Protein AF-A0A553ZUQ4-F1 (afdb_monomer_lite)

InterPro domains:
  IPR021477 Type VII secretion effector, SACOL2603 family [TIGR04197] (15-95)
  IPR046318 Protein of unknown function DUF5344 [PF17279] (12-97)

Structure (mmCIF, N/CA/C/O backbone):
data_AF-A0A553ZUQ4-F1
#
_entry.id   AF-A0A553ZUQ4-F1
#
loop_
_atom_site.group_PDB
_atom_site.id
_atom_site.type_symbol
_atom_site.label_atom_id
_atom_site.label_alt_id
_atom_site.label_comp_id
_atom_site.label_asym_id
_atom_site.label_entity_id
_atom_site.label_seq_id
_atom_site.pdbx_PDB_ins_code
_atom_site.Cartn_x
_atom_site.Cartn_y
_atom_site.Cartn_z
_atom_site.occupancy
_atom_site.B_iso_or_equiv
_atom_site.auth_seq_id
_atom_site.auth_comp_id
_atom_site.auth_asym_id
_atom_site.auth_atom_id
_atom_site.pdbx_PDB_model_num
ATOM 1 N N . MET A 1 1 ? -48.741 4.040 37.722 1.00 36.84 1 MET A N 1
ATOM 2 C CA . MET A 1 1 ? -48.613 2.807 36.915 1.00 36.84 1 MET A CA 1
ATOM 3 C C . MET A 1 1 ? -47.855 3.159 35.639 1.00 36.84 1 MET A C 1
ATOM 5 O O . MET A 1 1 ? -48.244 4.135 35.020 1.00 36.84 1 MET A O 1
ATOM 9 N N . TYR A 1 2 ? -46.748 2.439 35.386 1.00 33.34 2 TYR A N 1
ATOM 10 C CA . TYR A 1 2 ? -45.903 2.262 34.178 1.00 33.34 2 TYR A CA 1
ATOM 11 C C . TYR A 1 2 ? -46.176 3.132 32.923 1.00 33.34 2 TYR A C 1
ATOM 13 O O . TYR A 1 2 ? -47.316 3.332 32.546 1.00 33.34 2 TYR A O 1
ATOM 21 N N . ASN A 1 3 ? -45.207 3.587 32.125 1.00 35.66 3 ASN A N 1
ATOM 22 C CA . ASN A 1 3 ? -43.804 3.208 31.980 1.00 35.66 3 ASN A CA 1
ATOM 23 C C . ASN A 1 3 ? -43.079 4.344 31.236 1.00 35.66 3 ASN A C 1
ATOM 25 O O . ASN A 1 3 ? -43.564 4.831 30.214 1.00 35.66 3 ASN A O 1
ATOM 29 N N . SER A 1 4 ? -41.912 4.744 31.727 1.00 40.97 4 SER A N 1
ATOM 30 C CA . SER A 1 4 ? -40.982 5.646 31.052 1.00 40.97 4 SER A CA 1
ATOM 31 C C . SER A 1 4 ? -40.406 4.946 29.821 1.00 40.97 4 SER A C 1
ATOM 33 O O . SER A 1 4 ? -39.455 4.171 29.903 1.00 40.97 4 SER A O 1
ATOM 35 N N . GLY A 1 5 ? -41.006 5.217 28.660 1.00 38.97 5 GLY A N 1
ATOM 36 C CA . GLY A 1 5 ? -40.484 4.806 27.363 1.00 38.97 5 GLY A CA 1
ATOM 37 C C . GLY A 1 5 ? -39.135 5.467 27.101 1.00 38.97 5 GLY A C 1
ATOM 38 O O . GLY A 1 5 ? -39.068 6.536 26.498 1.00 38.97 5 GLY A O 1
ATOM 39 N N . ARG A 1 6 ? -38.056 4.826 27.562 1.00 41.56 6 ARG A N 1
ATOM 40 C CA . ARG A 1 6 ? -36.694 5.090 27.104 1.00 41.56 6 ARG A CA 1
ATOM 41 C C . ARG A 1 6 ? -36.677 4.814 25.604 1.00 41.56 6 ARG A C 1
ATOM 43 O O . ARG A 1 6 ? -36.597 3.667 25.175 1.00 41.56 6 ARG A O 1
ATOM 50 N N . ARG A 1 7 ? -36.793 5.871 24.799 1.00 43.34 7 ARG A N 1
ATOM 51 C CA . ARG A 1 7 ? -36.380 5.818 23.400 1.00 43.34 7 ARG A CA 1
ATOM 52 C C . ARG A 1 7 ? -34.868 5.635 23.424 1.00 43.34 7 ARG A C 1
ATOM 54 O O . ARG A 1 7 ? -34.141 6.598 23.644 1.00 43.34 7 ARG A O 1
ATOM 61 N N . CYS A 1 8 ? -34.405 4.399 23.264 1.00 48.41 8 CYS A N 1
ATOM 62 C CA . CYS A 1 8 ? -33.032 4.159 22.840 1.00 48.41 8 CYS A CA 1
ATOM 63 C C . CYS A 1 8 ? -32.817 4.988 21.561 1.00 48.41 8 CYS A C 1
ATOM 65 O O . CYS A 1 8 ? -33.665 4.899 20.663 1.00 48.41 8 CYS A O 1
ATOM 67 N N . PRO A 1 9 ? -31.770 5.825 21.467 1.00 47.25 9 PRO A N 1
ATOM 68 C CA . PRO A 1 9 ? -31.462 6.496 20.217 1.00 47.25 9 PRO A CA 1
ATOM 69 C C . PRO A 1 9 ? -31.294 5.428 19.142 1.00 47.25 9 PRO A C 1
ATOM 71 O O . PRO A 1 9 ? -30.714 4.370 19.397 1.00 47.25 9 PRO A O 1
ATOM 74 N N . GLN A 1 10 ? -31.870 5.686 17.970 1.00 43.12 10 GLN A N 1
ATOM 75 C CA . GLN A 1 10 ? -31.702 4.829 16.809 1.00 43.12 10 GLN A CA 1
ATOM 76 C C . GLN A 1 10 ? -30.209 4.583 16.607 1.00 43.12 10 GLN A C 1
ATOM 78 O O . GLN A 1 10 ? -29.436 5.536 16.533 1.00 43.12 10 GLN A O 1
ATOM 83 N N . VAL A 1 11 ? -29.823 3.307 16.566 1.00 45.62 11 VAL A N 1
ATOM 84 C CA . VAL A 1 11 ? -28.503 2.880 16.106 1.00 45.62 11 VAL A CA 1
ATOM 85 C C . VAL A 1 11 ? -28.298 3.564 14.762 1.00 45.62 11 VAL A C 1
ATOM 87 O O . VAL A 1 11 ? -29.045 3.308 13.818 1.00 45.62 11 VAL A O 1
ATOM 90 N N . SER A 1 12 ? -27.372 4.519 14.743 1.00 46.06 12 SER A N 1
ATOM 91 C CA . SER A 1 12 ? -26.903 5.210 13.552 1.00 46.06 12 SER A CA 1
ATOM 92 C C . SER A 1 12 ? -26.745 4.179 12.434 1.00 46.06 12 SER A C 1
ATOM 94 O O . SER A 1 12 ? -26.228 3.087 12.678 1.00 46.06 12 SER A O 1
ATOM 96 N N . ASN A 1 13 ? -27.158 4.502 11.205 1.00 43.69 13 ASN A N 1
ATOM 97 C CA . ASN A 1 13 ? -26.772 3.741 10.007 1.00 43.69 13 ASN A CA 1
ATOM 98 C C . ASN A 1 13 ? -25.259 3.906 9.729 1.00 43.69 13 ASN A C 1
ATOM 100 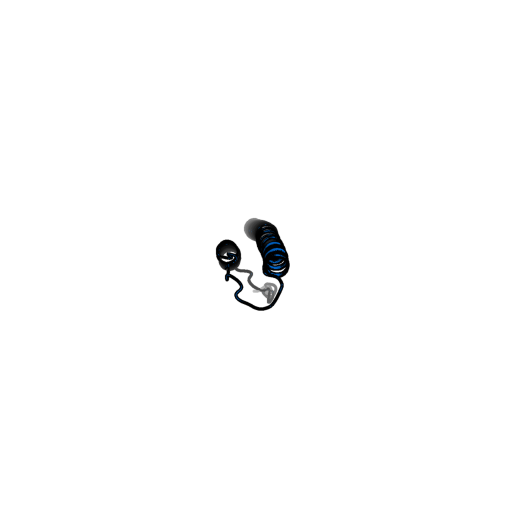O O . ASN A 1 13 ? -24.834 4.061 8.585 1.00 43.69 13 ASN A O 1
ATOM 104 N N . GLU A 1 14 ? -24.452 3.945 10.787 1.00 51.50 14 GLU A N 1
ATOM 105 C CA . GLU A 1 14 ? -23.010 3.933 10.772 1.00 51.50 14 GLU A CA 1
ATOM 106 C C . GLU A 1 14 ? -22.585 2.707 9.987 1.00 51.50 14 GLU A C 1
ATOM 108 O O . GLU A 1 14 ? -22.992 1.574 10.263 1.00 51.50 14 GLU A O 1
ATOM 113 N N . ILE A 1 15 ? -21.775 2.965 8.967 1.00 52.56 15 ILE A N 1
ATOM 114 C CA . ILE A 1 15 ? -20.970 1.951 8.312 1.00 52.56 15 ILE A CA 1
ATOM 115 C C . ILE A 1 15 ? -20.297 1.174 9.443 1.00 52.56 15 ILE A C 1
ATOM 117 O O . ILE A 1 15 ? -19.405 1.705 10.102 1.00 52.56 15 ILE A O 1
ATOM 121 N N . LYS A 1 16 ? -20.758 -0.056 9.705 1.00 61.16 16 LYS A N 1
ATOM 122 C CA . LYS A 1 16 ? -20.082 -0.967 10.626 1.00 61.16 16 LYS A CA 1
ATOM 123 C C . LYS A 1 16 ? -18.749 -1.306 9.987 1.00 61.16 16 LYS A C 1
ATOM 125 O O . LYS A 1 16 ? -18.650 -2.192 9.140 1.00 61.16 16 LYS A O 1
ATOM 130 N N . LEU A 1 17 ? -17.752 -0.509 10.332 1.00 68.62 17 LEU A N 1
ATOM 131 C CA . LEU A 1 17 ? -16.378 -0.713 9.943 1.00 68.62 17 LEU A CA 1
ATOM 132 C C . LEU A 1 17 ? -15.934 -1.980 10.665 1.00 68.62 17 LEU A C 1
ATOM 134 O O . LEU A 1 17 ? -15.775 -1.959 11.875 1.00 68.62 17 LEU A O 1
ATOM 138 N N . ASP A 1 18 ? -15.817 -3.092 9.939 1.00 85.12 18 ASP A N 1
ATOM 139 C CA . ASP A 1 18 ? -15.239 -4.327 10.470 1.00 85.12 18 ASP A CA 1
ATOM 140 C C . ASP A 1 18 ? -13.707 -4.177 10.462 1.00 85.12 18 ASP A C 1
ATOM 142 O O . ASP A 1 18 ? -13.092 -4.247 9.386 1.00 85.12 18 ASP A O 1
ATOM 146 N N . PRO A 1 19 ? -13.061 -3.962 11.626 1.00 84.38 19 PRO A N 1
ATOM 147 C CA . PRO A 1 19 ? -11.624 -3.713 11.695 1.00 84.38 19 PRO A CA 1
ATOM 148 C C . PRO A 1 19 ? -10.807 -4.897 11.168 1.00 84.38 19 PRO A C 1
ATOM 150 O O . PRO A 1 19 ? -9.735 -4.710 10.591 1.00 84.38 19 PRO A O 1
ATOM 153 N N . GLN A 1 20 ? -11.315 -6.120 11.334 1.00 85.81 20 GLN A N 1
ATOM 154 C CA . GLN A 1 20 ? -10.623 -7.342 10.944 1.00 85.81 20 GLN A CA 1
ATOM 155 C C . GLN A 1 20 ? -10.677 -7.555 9.430 1.00 85.81 20 GLN A C 1
ATOM 157 O O . GLN A 1 20 ? -9.668 -7.921 8.813 1.00 85.81 20 GLN A O 1
ATOM 162 N N . LEU A 1 21 ? -11.829 -7.271 8.817 1.00 88.31 21 LEU A N 1
ATOM 163 C CA . LEU A 1 21 ? -11.967 -7.268 7.364 1.00 88.31 21 LEU A CA 1
ATOM 164 C C . LEU A 1 21 ? -11.045 -6.218 6.730 1.00 88.31 21 LEU A C 1
ATOM 166 O O . LEU A 1 21 ? -10.353 -6.514 5.756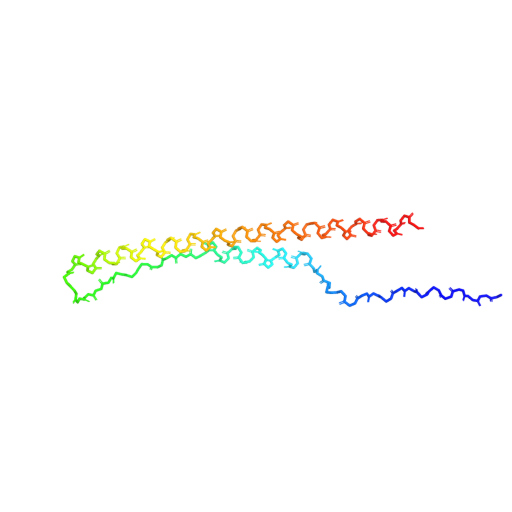 1.00 88.31 21 LEU A O 1
ATOM 170 N N . GLN A 1 22 ? -10.973 -5.014 7.305 1.00 88.44 22 GLN A N 1
ATOM 171 C CA . GLN A 1 22 ? -10.093 -3.964 6.785 1.00 88.44 22 GLN A CA 1
ATOM 172 C C . GLN A 1 22 ? -8.606 -4.311 6.940 1.00 88.44 22 GLN A C 1
ATOM 174 O O . GLN A 1 22 ? -7.854 -4.167 5.976 1.00 88.44 22 GLN A O 1
ATOM 179 N N . LYS A 1 23 ? -8.180 -4.855 8.091 1.00 88.75 23 LYS A N 1
ATOM 180 C CA . LYS A 1 23 ? -6.805 -5.364 8.284 1.00 88.75 23 LYS A CA 1
ATOM 181 C C . LYS A 1 23 ? -6.447 -6.429 7.236 1.00 88.75 23 LYS A C 1
ATOM 183 O O . LYS A 1 23 ? -5.354 -6.404 6.672 1.00 88.75 23 LYS A O 1
ATOM 188 N N . THR A 1 24 ? -7.389 -7.317 6.915 1.00 90.94 24 THR A N 1
ATOM 189 C CA . THR A 1 24 ? -7.214 -8.349 5.880 1.00 90.94 24 THR A CA 1
ATOM 190 C C . THR A 1 24 ? -7.050 -7.738 4.486 1.00 90.94 24 THR A C 1
ATOM 192 O O . THR A 1 24 ? -6.116 -8.085 3.764 1.00 90.94 24 THR A O 1
ATOM 195 N N . ASN A 1 25 ? -7.908 -6.785 4.112 1.00 89.19 25 ASN A N 1
ATOM 196 C CA . ASN A 1 25 ? -7.831 -6.105 2.816 1.00 89.19 25 ASN A CA 1
ATOM 197 C C . ASN A 1 25 ? -6.507 -5.349 2.640 1.00 89.19 25 ASN A C 1
ATOM 199 O O . ASN A 1 25 ? -5.886 -5.433 1.581 1.00 89.19 25 ASN A O 1
ATOM 203 N N . ILE A 1 26 ? -6.040 -4.664 3.686 1.00 91.00 26 ILE A N 1
ATOM 204 C CA . ILE A 1 26 ? -4.752 -3.960 3.680 1.00 91.00 26 ILE A CA 1
ATOM 205 C C . ILE A 1 26 ? -3.593 -4.945 3.519 1.00 91.00 26 ILE A C 1
ATOM 207 O O . ILE A 1 26 ? -2.707 -4.723 2.692 1.00 91.00 26 ILE A O 1
ATOM 211 N N . SER A 1 27 ? -3.620 -6.064 4.250 1.00 90.06 27 SER A N 1
ATOM 212 C CA . SER A 1 27 ? -2.615 -7.121 4.113 1.00 90.06 27 SER A CA 1
ATOM 213 C C . SER A 1 27 ? -2.568 -7.674 2.686 1.00 90.06 27 SER A C 1
ATOM 215 O O . SER A 1 27 ? -1.485 -7.804 2.116 1.00 90.06 27 SER A O 1
ATOM 217 N N . ASN A 1 28 ? -3.727 -7.909 2.064 1.00 91.50 28 ASN A N 1
ATOM 218 C CA . ASN A 1 28 ? -3.809 -8.368 0.678 1.00 91.50 28 ASN A CA 1
ATOM 219 C C . ASN A 1 28 ? -3.177 -7.366 -0.296 1.00 91.50 28 ASN A C 1
ATOM 221 O O . ASN A 1 28 ? -2.360 -7.763 -1.124 1.00 91.50 28 ASN A O 1
ATOM 225 N N . ILE A 1 29 ? -3.487 -6.071 -0.166 1.00 90.25 29 ILE A N 1
ATOM 226 C CA . ILE A 1 29 ? -2.903 -5.012 -1.008 1.00 90.25 29 ILE A CA 1
ATOM 227 C C . ILE A 1 29 ? -1.379 -4.962 -0.840 1.00 90.25 29 IL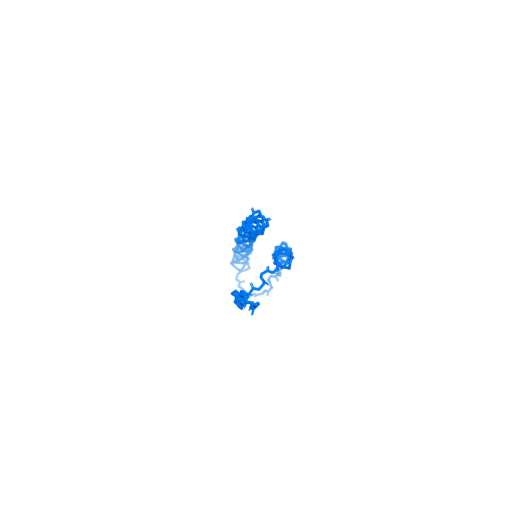E A C 1
ATOM 229 O O . ILE A 1 29 ? -0.646 -4.928 -1.833 1.00 90.25 29 ILE A O 1
ATOM 233 N N . ARG A 1 30 ? -0.893 -5.002 0.407 1.00 89.69 30 ARG A N 1
ATOM 234 C CA . ARG A 1 30 ? 0.542 -5.021 0.714 1.00 89.69 30 ARG A CA 1
ATOM 235 C C . ARG A 1 30 ? 1.220 -6.231 0.067 1.00 89.69 30 ARG A C 1
ATOM 237 O O . ARG A 1 30 ? 2.206 -6.066 -0.647 1.00 89.69 30 ARG A O 1
ATOM 244 N N . ASN A 1 31 ? 0.657 -7.426 0.231 1.00 89.75 31 ASN A N 1
ATOM 245 C CA . ASN A 1 31 ? 1.198 -8.661 -0.341 1.00 89.75 31 ASN A CA 1
ATOM 246 C C . ASN A 1 31 ? 1.211 -8.630 -1.878 1.00 89.75 31 ASN A C 1
ATOM 248 O O . ASN A 1 31 ? 2.219 -8.975 -2.495 1.00 89.75 31 ASN A O 1
ATOM 252 N N . SER A 1 32 ? 0.130 -8.163 -2.512 1.00 89.69 32 SER A N 1
ATOM 253 C CA . SER A 1 32 ? 0.070 -7.986 -3.968 1.00 89.69 32 SER A CA 1
ATOM 254 C C . SER A 1 32 ? 1.141 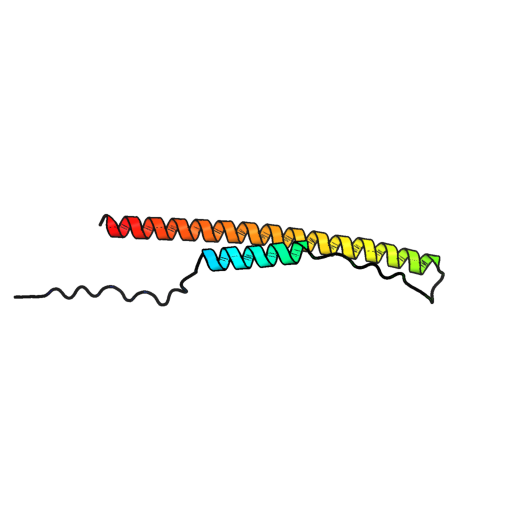-7.019 -4.475 1.00 89.69 32 SER A C 1
ATOM 256 O O . SER A 1 32 ? 1.772 -7.292 -5.494 1.00 89.69 32 SER A O 1
ATOM 258 N N . SER A 1 33 ? 1.397 -5.929 -3.748 1.00 88.94 33 SER A N 1
ATOM 259 C CA . SER A 1 33 ? 2.456 -4.974 -4.084 1.00 88.94 33 SER A CA 1
ATOM 260 C C . SER A 1 33 ? 3.850 -5.597 -3.990 1.00 88.94 33 SER A C 1
ATOM 262 O O . SER A 1 33 ? 4.673 -5.402 -4.885 1.00 88.94 33 SER A O 1
ATOM 264 N N . GLN A 1 34 ? 4.118 -6.418 -2.969 1.00 86.12 34 GLN A N 1
ATOM 265 C CA . GLN A 1 34 ? 5.416 -7.089 -2.824 1.00 86.12 34 GLN A CA 1
ATOM 266 C C . GLN A 1 34 ? 5.729 -8.031 -3.997 1.00 86.12 34 GLN A C 1
ATOM 268 O O . GLN A 1 34 ? 6.885 -8.101 -4.422 1.00 86.12 34 GLN A O 1
ATOM 273 N N . ASN A 1 35 ? 4.701 -8.645 -4.590 1.00 87.06 35 ASN A N 1
ATOM 274 C CA . ASN A 1 35 ? 4.825 -9.530 -5.752 1.00 87.06 35 ASN A CA 1
ATOM 275 C C . ASN A 1 35 ? 5.100 -8.802 -7.081 1.00 87.06 35 ASN A C 1
ATOM 277 O O . ASN A 1 35 ? 5.416 -9.453 -8.081 1.00 87.06 35 ASN A O 1
ATOM 281 N N . LEU A 1 36 ? 5.021 -7.466 -7.119 1.00 84.62 36 LEU A N 1
ATOM 282 C CA . LEU A 1 36 ? 5.370 -6.698 -8.313 1.00 84.62 36 LEU A CA 1
ATOM 283 C C . LEU A 1 36 ? 6.867 -6.809 -8.605 1.00 84.62 36 LEU A C 1
ATOM 285 O O . LEU A 1 36 ? 7.718 -6.466 -7.777 1.00 84.62 36 LEU A O 1
ATOM 289 N N . HIS A 1 37 ? 7.180 -7.250 -9.816 1.00 77.38 37 HIS A N 1
ATOM 290 C CA . HIS A 1 37 ? 8.532 -7.366 -10.338 1.00 77.38 37 HIS A CA 1
ATOM 291 C C . HIS A 1 37 ? 8.574 -6.815 -11.762 1.00 77.38 37 HIS A C 1
ATOM 293 O O . HIS A 1 37 ? 7.606 -6.904 -12.515 1.00 77.38 37 HIS A O 1
ATOM 299 N N . THR A 1 38 ? 9.701 -6.214 -12.133 1.00 75.06 38 THR A N 1
ATOM 300 C CA . THR A 1 38 ? 9.937 -5.780 -13.510 1.00 75.06 38 THR A CA 1
ATOM 301 C C . THR A 1 38 ? 10.302 -6.994 -14.355 1.00 75.06 38 THR A C 1
ATOM 303 O O . THR A 1 38 ? 11.274 -7.679 -14.038 1.00 75.06 38 THR A O 1
ATOM 306 N N . ILE A 1 39 ? 9.557 -7.245 -15.429 1.00 69.56 39 ILE A N 1
ATOM 307 C CA . ILE A 1 39 ? 9.907 -8.262 -16.424 1.00 69.56 39 ILE A CA 1
ATOM 308 C C . ILE A 1 39 ? 10.828 -7.608 -17.454 1.00 69.56 39 ILE A C 1
ATOM 310 O O . ILE A 1 39 ? 10.500 -6.563 -18.015 1.00 69.56 39 ILE A O 1
ATOM 314 N N . THR A 1 40 ? 11.992 -8.207 -17.687 1.00 61.16 40 THR A N 1
ATOM 315 C CA . THR A 1 40 ? 12.932 -7.780 -18.728 1.00 61.16 40 THR A CA 1
ATOM 316 C C . THR A 1 40 ? 12.674 -8.540 -20.018 1.00 61.16 40 THR A C 1
ATOM 318 O O . THR A 1 40 ? 12.886 -9.750 -20.074 1.00 61.16 40 THR A O 1
ATOM 321 N N . THR A 1 41 ? 12.284 -7.820 -21.067 1.00 59.91 41 THR A N 1
ATOM 322 C CA . THR A 1 41 ? 12.273 -8.331 -22.441 1.00 59.91 41 THR A CA 1
ATOM 323 C C . THR A 1 41 ? 13.490 -7.765 -23.165 1.00 59.91 41 THR A C 1
ATOM 325 O O . THR A 1 41 ? 13.718 -6.556 -23.139 1.00 59.91 41 THR A O 1
ATOM 328 N N . VAL A 1 42 ? 14.300 -8.629 -23.777 1.00 59.47 42 VAL A N 1
ATOM 329 C CA . VAL A 1 42 ? 15.456 -8.200 -24.575 1.00 59.47 42 VAL A CA 1
ATOM 330 C C . VAL A 1 42 ? 14.929 -7.625 -25.890 1.00 59.47 42 VAL A C 1
ATOM 332 O O . VAL A 1 42 ? 14.154 -8.282 -26.583 1.00 59.47 42 VAL A O 1
ATOM 335 N N . TYR A 1 43 ? 15.290 -6.381 -26.199 1.00 53.84 43 TYR A N 1
ATOM 336 C CA . TYR A 1 43 ? 14.858 -5.701 -27.417 1.00 53.84 43 TYR A CA 1
ATOM 337 C C . TYR A 1 43 ? 15.644 -6.248 -28.614 1.00 53.84 43 TYR A C 1
ATOM 339 O O . TYR A 1 43 ? 16.873 -6.220 -28.585 1.00 53.84 43 TYR A O 1
ATOM 347 N N . ASN A 1 44 ? 14.946 -6.718 -29.651 1.00 58.09 44 ASN A N 1
ATOM 348 C CA . ASN A 1 44 ? 15.541 -7.075 -30.937 1.00 58.09 44 ASN A CA 1
ATOM 349 C C . ASN A 1 44 ? 15.017 -6.126 -32.030 1.00 58.09 44 ASN A C 1
ATOM 351 O O . ASN A 1 44 ? 13.812 -6.026 -32.239 1.00 58.09 44 ASN A O 1
ATOM 355 N N . GLU A 1 45 ? 15.984 -5.502 -32.713 1.00 50.94 45 GLU A N 1
ATOM 356 C CA . GLU A 1 45 ? 15.949 -4.821 -34.022 1.00 50.94 45 GLU A CA 1
ATOM 357 C C . GLU A 1 45 ? 15.578 -3.321 -34.128 1.00 50.94 45 GLU A C 1
ATOM 359 O O . GLU A 1 45 ? 14.530 -2.855 -33.685 1.00 50.94 45 GLU A O 1
ATOM 364 N N . GLY A 1 46 ? 16.453 -2.574 -34.833 1.00 54.94 46 GLY A N 1
ATOM 365 C CA . GLY A 1 46 ? 16.069 -1.439 -35.690 1.00 54.94 46 GLY A CA 1
ATOM 366 C C . GLY A 1 46 ? 16.818 -0.103 -35.550 1.00 54.94 46 GLY A C 1
ATOM 367 O O . GLY A 1 46 ? 16.596 0.780 -36.373 1.00 54.94 46 GLY A O 1
ATOM 368 N N . TRP A 1 47 ? 17.660 0.099 -34.534 1.00 52.75 47 TRP A N 1
ATOM 369 C CA . TRP A 1 47 ? 18.462 1.327 -34.341 1.00 52.75 47 TRP A CA 1
ATOM 370 C C . TRP A 1 47 ? 19.951 0.944 -34.366 1.00 52.75 47 TRP A C 1
ATOM 372 O O . TRP A 1 47 ? 20.263 -0.248 -34.338 1.00 52.75 47 TRP A O 1
ATOM 382 N N . THR A 1 48 ? 20.887 1.900 -34.400 1.00 60.22 48 THR A N 1
ATOM 383 C CA . THR A 1 48 ? 22.279 1.611 -34.003 1.00 60.22 48 THR A CA 1
ATOM 384 C C . THR A 1 48 ? 22.223 0.834 -32.689 1.00 60.22 48 THR A C 1
ATOM 386 O O . THR A 1 48 ? 21.643 1.307 -31.711 1.00 60.22 48 THR A O 1
ATOM 389 N N . GLU A 1 49 ? 22.746 -0.394 -32.687 1.00 62.53 49 GLU A N 1
ATOM 390 C CA . GLU A 1 49 ? 22.575 -1.373 -31.602 1.00 62.53 49 GLU A CA 1
ATOM 391 C C . GLU A 1 49 ? 22.868 -0.747 -30.224 1.00 62.53 49 GLU A C 1
ATOM 393 O O . GLU A 1 49 ? 22.167 -0.986 -29.243 1.00 62.53 49 GLU A O 1
ATOM 398 N N . LEU A 1 50 ? 23.829 0.179 -30.183 1.00 66.62 50 LEU A N 1
ATOM 399 C CA . LEU A 1 50 ? 24.248 0.912 -28.994 1.00 66.62 50 LEU A CA 1
ATOM 400 C C . LEU A 1 50 ? 23.212 1.916 -28.447 1.00 66.62 50 LEU A C 1
ATOM 402 O O . LEU A 1 50 ? 23.033 1.989 -27.228 1.00 66.62 50 LEU A O 1
ATOM 406 N N . ASP A 1 51 ? 22.521 2.674 -29.303 1.00 70.31 51 ASP A N 1
ATOM 407 C CA . ASP A 1 51 ? 21.560 3.700 -28.869 1.00 70.31 51 ASP A CA 1
ATOM 408 C C . ASP A 1 51 ? 20.266 3.051 -28.367 1.00 70.31 51 ASP A C 1
ATOM 410 O O . ASP A 1 51 ? 19.753 3.422 -27.307 1.00 70.31 51 ASP A O 1
ATOM 414 N N . ALA A 1 52 ? 19.795 2.001 -29.053 1.00 70.19 52 ALA A N 1
ATOM 415 C CA . ALA A 1 52 ? 18.668 1.193 -28.581 1.00 70.19 52 ALA A CA 1
ATOM 416 C C . ALA A 1 52 ? 18.978 0.495 -27.250 1.00 70.19 52 ALA A C 1
ATOM 418 O O . ALA A 1 52 ? 18.153 0.531 -26.336 1.00 70.19 52 ALA A O 1
ATOM 419 N N . ILE A 1 53 ? 20.170 -0.094 -27.096 1.00 73.00 53 ILE A N 1
ATOM 420 C CA . ILE A 1 53 ? 20.584 -0.719 -25.830 1.00 73.00 53 ILE A CA 1
ATOM 421 C C . ILE A 1 53 ? 20.666 0.320 -24.705 1.00 73.00 53 ILE A C 1
ATOM 423 O O . ILE A 1 53 ? 20.270 0.032 -23.573 1.00 73.00 53 ILE A O 1
ATOM 427 N N . THR A 1 54 ? 21.164 1.524 -24.988 1.00 77.38 54 THR A N 1
ATOM 428 C CA . THR A 1 54 ? 21.276 2.595 -23.987 1.00 77.38 54 THR A CA 1
ATOM 429 C C . THR A 1 54 ? 19.900 3.071 -23.531 1.00 77.38 54 THR A C 1
ATOM 431 O O . THR A 1 54 ? 19.646 3.141 -22.326 1.00 77.38 54 THR A O 1
ATOM 434 N N . LEU A 1 55 ? 18.980 3.309 -24.471 1.00 78.00 55 LEU A N 1
ATOM 435 C CA . LEU A 1 55 ? 17.602 3.683 -24.157 1.00 78.00 55 LEU A CA 1
ATOM 436 C C . LEU A 1 55 ? 16.881 2.569 -23.382 1.00 78.00 55 LEU A C 1
ATOM 438 O O . LEU A 1 55 ? 16.210 2.835 -22.387 1.00 78.00 55 LEU A O 1
ATOM 442 N N . ALA A 1 56 ? 17.069 1.307 -23.781 1.00 78.00 56 ALA A N 1
ATOM 443 C CA . ALA A 1 56 ? 16.507 0.157 -23.078 1.00 78.00 56 ALA A CA 1
ATOM 444 C C . ALA A 1 56 ? 17.025 0.064 -21.634 1.00 78.00 56 ALA A C 1
ATOM 446 O O . ALA A 1 56 ? 16.240 -0.154 -20.712 1.00 78.00 56 ALA A O 1
ATOM 447 N N . LYS A 1 57 ? 18.327 0.288 -21.407 1.00 79.12 57 LYS A N 1
ATOM 448 C CA . LYS A 1 57 ? 18.913 0.350 -20.057 1.00 79.12 57 LYS A CA 1
ATOM 449 C C . LYS A 1 57 ? 18.302 1.458 -19.213 1.00 79.12 57 LYS A C 1
ATOM 451 O O . LYS A 1 57 ? 17.951 1.203 -18.061 1.00 79.12 57 LYS A O 1
ATOM 456 N N . GLN A 1 58 ? 18.137 2.647 -19.782 1.00 82.50 58 GLN A N 1
ATOM 457 C CA . GLN A 1 58 ? 17.516 3.763 -19.079 1.00 82.50 58 GLN A CA 1
ATOM 458 C C . GLN A 1 58 ? 16.062 3.442 -18.701 1.00 82.50 58 GLN A C 1
ATOM 460 O O . GLN A 1 58 ? 15.693 3.557 -17.533 1.00 82.50 58 GLN A O 1
ATOM 465 N N . ASN A 1 59 ? 15.281 2.903 -19.641 1.00 82.62 59 ASN A N 1
ATOM 466 C CA . ASN A 1 59 ? 13.905 2.471 -19.391 1.00 82.62 59 ASN A CA 1
ATOM 467 C C . ASN A 1 59 ? 13.825 1.406 -18.287 1.00 82.62 59 ASN A C 1
ATOM 469 O O . ASN A 1 59 ? 12.939 1.468 -17.438 1.00 82.62 59 ASN A O 1
ATOM 473 N N . MET A 1 60 ? 14.758 0.449 -18.247 1.00 82.88 60 MET A N 1
ATOM 474 C CA . MET A 1 60 ? 14.817 -0.554 -17.176 1.00 82.88 60 MET A CA 1
ATOM 475 C C . MET A 1 60 ? 15.062 0.085 -15.804 1.00 82.88 60 MET A C 1
ATOM 477 O O . MET A 1 60 ? 14.387 -0.264 -14.833 1.00 82.88 60 MET A O 1
ATOM 481 N N . VAL A 1 61 ? 15.996 1.035 -15.715 1.00 85.69 61 VAL A N 1
ATOM 482 C CA . VAL A 1 61 ? 16.283 1.767 -14.471 1.00 85.69 61 VAL A CA 1
ATOM 483 C C . VAL A 1 61 ? 15.061 2.560 -14.009 1.00 85.69 61 VAL A C 1
ATOM 485 O O . VAL A 1 61 ? 14.730 2.545 -12.818 1.00 85.69 61 VAL A O 1
ATOM 488 N N . ASP A 1 62 ? 14.373 3.220 -14.938 1.00 85.81 62 ASP A N 1
ATOM 489 C CA . ASP A 1 62 ? 13.196 4.028 -14.632 1.00 85.81 62 ASP A CA 1
ATOM 490 C C . ASP A 1 62 ? 12.002 3.155 -14.222 1.00 85.81 62 ASP A C 1
ATOM 492 O O . ASP A 1 62 ? 11.362 3.441 -13.210 1.00 85.81 62 ASP A O 1
ATOM 496 N N . LEU A 1 63 ? 11.767 2.017 -14.882 1.00 87.50 63 LEU A N 1
ATOM 497 C CA . LEU A 1 63 ? 10.747 1.044 -14.469 1.00 87.50 63 LEU A CA 1
ATOM 498 C C . LEU A 1 63 ? 11.023 0.481 -13.070 1.00 87.50 63 LEU A C 1
ATOM 500 O O . LEU A 1 63 ? 10.124 0.426 -12.229 1.00 87.50 63 LEU A O 1
ATOM 504 N N . GLN A 1 64 ? 12.274 0.118 -12.774 1.00 87.94 64 GLN A N 1
ATOM 505 C CA . GLN A 1 64 ? 12.658 -0.327 -11.431 1.00 87.94 64 GLN A CA 1
ATOM 506 C C . GLN A 1 64 ? 12.460 0.774 -10.383 1.00 87.94 64 GLN A C 1
ATOM 508 O O . GLN A 1 64 ? 12.099 0.493 -9.237 1.00 87.94 64 GLN A O 1
ATOM 513 N N . ARG A 1 65 ? 12.700 2.039 -10.746 1.00 89.25 65 ARG A N 1
ATOM 514 C CA . ARG A 1 65 ? 12.435 3.189 -9.873 1.00 89.25 65 ARG A CA 1
ATOM 515 C C . ARG A 1 65 ? 10.941 3.333 -9.589 1.00 89.25 65 ARG A C 1
ATOM 517 O O . ARG A 1 65 ? 10.586 3.426 -8.417 1.00 89.25 65 ARG A O 1
ATOM 524 N N . VAL A 1 66 ? 10.094 3.268 -10.615 1.00 91.06 66 VAL A N 1
ATOM 525 C CA . VAL A 1 66 ? 8.631 3.354 -10.475 1.00 91.06 66 VAL A CA 1
ATOM 526 C C . VAL A 1 66 ? 8.095 2.234 -9.583 1.00 91.06 66 VAL A C 1
ATOM 528 O O . VAL A 1 66 ? 7.341 2.508 -8.652 1.00 91.06 66 VAL A O 1
ATOM 531 N N . VAL A 1 67 ? 8.536 0.986 -9.784 1.00 90.44 67 VAL A N 1
ATOM 532 C CA . VAL A 1 67 ? 8.109 -0.144 -8.939 1.00 90.44 67 VAL A CA 1
ATOM 533 C C . VAL A 1 67 ? 8.511 0.067 -7.477 1.00 90.44 67 VAL A C 1
ATOM 535 O O . VAL A 1 67 ? 7.698 -0.156 -6.582 1.00 90.44 67 VAL A O 1
ATOM 538 N N . ARG A 1 68 ? 9.733 0.544 -7.206 1.00 90.81 68 ARG A N 1
ATOM 539 C CA . ARG A 1 68 ? 10.170 0.855 -5.832 1.00 90.81 68 ARG A CA 1
ATOM 540 C C . ARG A 1 68 ? 9.337 1.966 -5.192 1.00 90.81 68 ARG A C 1
ATOM 542 O O . ARG A 1 68 ? 8.943 1.832 -4.037 1.00 90.81 68 ARG A O 1
ATOM 549 N N . GLN A 1 69 ? 9.058 3.037 -5.933 1.00 92.75 69 GLN A N 1
ATOM 550 C CA . GLN A 1 69 ? 8.232 4.149 -5.454 1.00 92.75 69 GLN A CA 1
ATOM 551 C C . GLN A 1 69 ? 6.805 3.692 -5.143 1.00 92.75 69 GLN A C 1
ATOM 553 O O . GLN A 1 69 ? 6.272 4.024 -4.086 1.00 92.75 69 GLN A O 1
ATOM 558 N N . TYR A 1 70 ? 6.216 2.873 -6.015 1.00 92.62 70 TYR A N 1
ATOM 559 C CA . TYR A 1 70 ? 4.895 2.297 -5.791 1.00 92.62 70 TYR A CA 1
ATOM 560 C C . TYR A 1 70 ? 4.856 1.416 -4.535 1.00 92.62 70 TYR A C 1
ATOM 562 O O . TYR A 1 70 ? 3.978 1.599 -3.693 1.00 92.62 70 TYR A O 1
ATOM 570 N N . LYS A 1 71 ? 5.834 0.513 -4.359 1.00 92.44 71 LYS A N 1
ATOM 571 C CA . LYS A 1 71 ? 5.931 -0.331 -3.154 1.00 92.44 71 LYS A CA 1
ATOM 572 C C . LYS A 1 71 ? 6.001 0.513 -1.881 1.00 92.44 71 LYS A C 1
ATOM 574 O O . LYS A 1 71 ? 5.221 0.292 -0.962 1.00 92.44 71 LYS A O 1
ATOM 579 N N . SER A 1 72 ? 6.856 1.537 -1.872 1.00 94.31 72 SER A N 1
ATOM 580 C CA . SER A 1 72 ? 6.997 2.453 -0.734 1.00 94.31 72 SER A CA 1
ATOM 581 C C . SER A 1 72 ? 5.700 3.203 -0.405 1.00 94.31 72 SER A C 1
ATOM 583 O O . SER A 1 72 ? 5.355 3.341 0.772 1.00 94.31 72 SER A O 1
ATOM 585 N N . LEU A 1 73 ? 4.956 3.649 -1.422 1.00 94.25 73 LEU A N 1
ATOM 586 C CA . LEU A 1 73 ? 3.660 4.301 -1.234 1.00 94.25 73 LEU A CA 1
ATOM 587 C C . LEU A 1 73 ? 2.630 3.337 -0.635 1.00 94.25 73 LEU A C 1
ATOM 589 O O . LEU A 1 73 ? 1.947 3.688 0.327 1.00 94.25 73 LEU A O 1
ATOM 593 N N . VAL A 1 74 ? 2.538 2.116 -1.171 1.00 94.00 74 VAL A N 1
ATOM 594 C CA . VAL A 1 74 ? 1.627 1.088 -0.650 1.00 94.00 74 VAL A CA 1
ATOM 595 C C . VAL A 1 74 ? 1.960 0.747 0.800 1.00 94.00 74 VAL A C 1
ATOM 597 O O . VAL A 1 74 ? 1.048 0.697 1.623 1.00 94.00 74 VAL A O 1
ATOM 600 N N . ASP A 1 75 ? 3.235 0.560 1.140 1.00 93.00 75 ASP A N 1
ATOM 601 C CA . ASP A 1 75 ? 3.659 0.232 2.504 1.00 93.00 75 ASP A CA 1
ATOM 602 C C . ASP A 1 75 ? 3.329 1.363 3.489 1.00 93.00 75 ASP A C 1
ATOM 604 O O . ASP A 1 75 ? 2.790 1.110 4.573 1.00 93.00 75 ASP A O 1
ATOM 608 N N . THR A 1 76 ? 3.577 2.614 3.087 1.00 94.94 76 THR A N 1
ATOM 609 C CA . THR A 1 76 ? 3.274 3.804 3.896 1.00 94.94 76 THR A CA 1
ATOM 610 C C . THR A 1 76 ? 1.774 3.923 4.146 1.00 94.94 76 THR A C 1
ATOM 612 O O . THR A 1 76 ? 1.344 4.005 5.298 1.00 94.94 76 THR A O 1
ATOM 615 N N . ASN A 1 77 ? 0.967 3.855 3.085 1.00 92.69 77 ASN A N 1
ATOM 616 C CA . ASN A 1 77 ? -0.486 3.980 3.186 1.00 92.69 77 ASN A CA 1
ATOM 617 C C . ASN A 1 77 ? -1.090 2.826 3.993 1.00 92.69 77 ASN A C 1
ATOM 619 O O . ASN A 1 77 ? -1.961 3.045 4.830 1.00 92.69 77 ASN A O 1
ATOM 623 N N . SER A 1 78 ? -0.602 1.600 3.787 1.00 92.88 78 SER A N 1
ATOM 624 C CA . SER A 1 78 ? -1.048 0.421 4.539 1.00 92.88 78 SER A CA 1
ATOM 625 C C . SER A 1 78 ? -0.796 0.583 6.036 1.00 92.88 78 SER A C 1
ATOM 627 O O . SER A 1 78 ? -1.687 0.331 6.841 1.00 92.88 78 SER A O 1
ATOM 629 N N . SER A 1 79 ? 0.384 1.083 6.409 1.00 92.88 79 SER A N 1
ATOM 6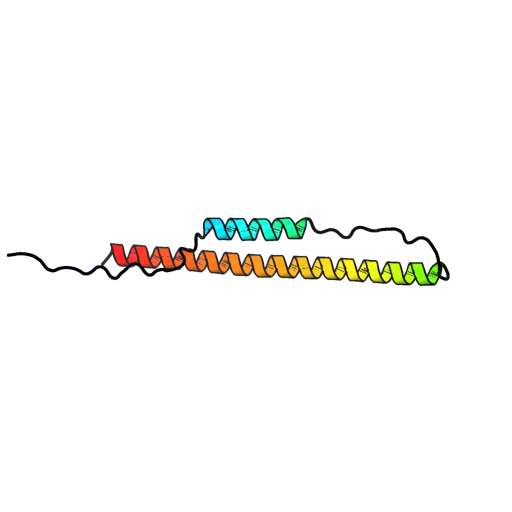30 C CA . SER A 1 79 ? 0.744 1.319 7.813 1.00 92.88 79 SER A CA 1
ATOM 631 C C . SER A 1 79 ? -0.103 2.429 8.448 1.00 92.88 79 SER A C 1
ATOM 633 O O . SER A 1 79 ? -0.534 2.314 9.595 1.00 92.88 79 SER A O 1
ATOM 635 N N . GLN A 1 80 ? -0.391 3.498 7.698 1.00 94.62 80 GLN A N 1
ATOM 636 C CA . GLN A 1 80 ? -1.282 4.568 8.154 1.00 94.62 80 GLN A CA 1
ATOM 637 C C . GLN A 1 80 ? -2.711 4.060 8.377 1.00 94.62 80 GLN A C 1
ATOM 639 O O . GLN A 1 80 ? -3.312 4.355 9.409 1.00 94.62 80 GLN A O 1
ATOM 644 N N . MET A 1 81 ? -3.245 3.262 7.448 1.00 91.31 81 MET A N 1
ATOM 645 C CA . MET A 1 81 ? -4.582 2.683 7.582 1.00 91.31 81 MET A CA 1
ATOM 646 C C . MET A 1 81 ? -4.671 1.702 8.758 1.00 91.31 81 MET A C 1
ATOM 648 O O . MET A 1 81 ? -5.637 1.758 9.513 1.00 91.31 81 MET A O 1
ATOM 652 N N . GLU A 1 82 ? -3.662 0.853 8.970 1.00 91.50 82 GLU A N 1
ATOM 653 C CA . GLU A 1 82 ? -3.603 -0.039 10.139 1.00 91.50 82 GLU A CA 1
ATOM 654 C C . GLU A 1 82 ? -3.636 0.743 11.459 1.00 91.50 82 GLU A C 1
ATOM 656 O O . GLU A 1 82 ? -4.377 0.373 12.369 1.00 91.50 82 GLU A O 1
ATOM 661 N N . SER A 1 83 ? -2.898 1.856 11.541 1.00 93.44 83 SER A N 1
ATOM 662 C CA . SER A 1 83 ? -2.919 2.747 12.708 1.00 93.44 83 SER A CA 1
ATOM 663 C C . SER A 1 83 ? -4.303 3.358 12.948 1.00 93.44 83 SER A C 1
ATOM 665 O O . SER A 1 83 ? -4.780 3.373 14.081 1.00 93.44 83 SER A O 1
ATOM 667 N N . LEU A 1 84 ? -4.986 3.816 11.893 1.00 92.19 84 LEU A N 1
ATOM 668 C CA . LEU A 1 84 ? -6.341 4.370 12.002 1.00 92.19 84 LEU A CA 1
ATOM 669 C C . LEU A 1 84 ? -7.362 3.322 12.458 1.00 92.19 84 LEU A C 1
ATOM 671 O O . LEU A 1 84 ? -8.216 3.619 13.289 1.00 92.19 84 LEU A O 1
ATOM 675 N N . ILE A 1 85 ? -7.259 2.091 11.953 1.00 90.12 85 ILE A N 1
ATOM 676 C CA . ILE A 1 85 ? -8.133 0.985 12.364 1.00 90.12 85 ILE A CA 1
ATOM 677 C C . ILE A 1 85 ? -7.916 0.640 13.840 1.00 90.12 85 ILE A C 1
ATOM 679 O O . ILE A 1 85 ? -8.873 0.357 14.564 1.00 90.12 85 ILE A O 1
ATOM 683 N N . GLU A 1 86 ? -6.668 0.662 14.300 1.00 89.88 86 GLU A N 1
ATOM 684 C CA . GLU A 1 86 ? -6.341 0.406 15.699 1.00 89.88 86 GLU A CA 1
ATOM 685 C C . GLU A 1 86 ? -6.887 1.510 16.615 1.00 89.88 86 GLU A C 1
ATOM 687 O O . GLU A 1 86 ? -7.535 1.214 17.617 1.00 89.88 86 GLU A O 1
ATOM 692 N N . GLN A 1 87 ? -6.722 2.779 16.228 1.00 90.44 87 GLN A N 1
ATOM 693 C CA . GLN A 1 87 ? -7.309 3.919 16.942 1.00 90.44 87 GLN A CA 1
ATOM 694 C C . GLN A 1 87 ? -8.838 3.826 17.007 1.00 90.44 87 GLN A C 1
ATOM 696 O O . GLN A 1 87 ? -9.421 4.032 18.071 1.00 90.44 87 GLN A O 1
ATOM 701 N N . PHE A 1 88 ? -9.486 3.466 15.896 1.00 88.75 88 PHE A N 1
ATOM 702 C CA . PHE A 1 88 ? -10.930 3.245 15.848 1.00 88.75 88 PHE A CA 1
ATOM 703 C C . PHE A 1 88 ? -11.364 2.133 16.813 1.00 88.75 88 PHE A C 1
ATOM 705 O O . PHE A 1 88 ? -12.245 2.345 17.642 1.00 88.75 88 PHE A O 1
ATOM 712 N N . SER A 1 89 ? -10.685 0.983 16.779 1.00 87.69 89 SER A N 1
ATOM 713 C CA . SER A 1 89 ? -10.996 -0.165 17.646 1.00 87.69 89 SER A CA 1
ATOM 714 C C . SER A 1 89 ? -10.843 0.179 19.135 1.00 87.69 89 SER A C 1
ATOM 716 O O . SER A 1 89 ? -11.642 -0.244 19.973 1.00 87.69 89 SER A O 1
ATOM 718 N N . GLN A 1 90 ? -9.827 0.975 19.483 1.00 88.62 90 GLN A N 1
ATOM 719 C CA . GLN A 1 90 ? -9.620 1.458 20.849 1.00 88.62 90 GLN A CA 1
ATOM 720 C C . GLN A 1 90 ? -10.715 2.437 21.284 1.00 88.62 90 GLN A C 1
ATOM 722 O O . GLN A 1 90 ? -11.206 2.331 22.409 1.00 88.62 90 GLN A O 1
ATOM 727 N N . ALA A 1 91 ? -11.125 3.352 20.402 1.00 86.75 91 ALA A N 1
ATOM 728 C CA . ALA A 1 91 ? -12.211 4.289 20.673 1.00 86.75 91 ALA A CA 1
ATOM 729 C C . ALA A 1 91 ? -13.548 3.559 20.892 1.00 86.75 91 ALA A C 1
ATOM 731 O O . ALA A 1 91 ? -14.237 3.836 21.874 1.00 86.75 91 ALA A O 1
ATOM 732 N N . GLU A 1 92 ? -13.884 2.572 20.053 1.00 84.62 92 GLU A N 1
ATOM 733 C CA . GLU A 1 92 ? -15.090 1.751 20.236 1.00 84.62 92 GLU A CA 1
ATOM 734 C C . GLU A 1 92 ? -15.086 1.022 21.585 1.00 84.62 92 GLU A C 1
ATOM 736 O O . GLU A 1 92 ? -16.090 1.025 22.303 1.00 84.62 92 GLU A O 1
ATOM 741 N N . LYS A 1 93 ? -13.940 0.451 21.978 1.00 85.38 93 LYS A N 1
ATOM 742 C CA . LYS A 1 93 ? -13.793 -0.213 23.278 1.00 85.38 93 LYS A CA 1
ATOM 743 C C . LYS A 1 93 ? -14.016 0.753 24.445 1.00 85.38 93 LYS A C 1
ATOM 745 O O . LYS A 1 93 ? -14.729 0.411 25.386 1.00 85.38 93 LYS A O 1
ATOM 750 N N . GLN A 1 94 ? -13.447 1.957 24.383 1.00 86.00 94 GLN A N 1
ATOM 751 C CA . GLN A 1 94 ? -13.630 2.979 25.420 1.00 86.00 94 GLN A CA 1
ATOM 752 C C . GLN A 1 94 ? -15.095 3.415 25.546 1.00 86.00 94 GLN A C 1
ATOM 754 O O . GLN A 1 94 ? -15.603 3.539 26.662 1.00 86.00 94 GLN A O 1
ATOM 759 N N . VAL A 1 95 ? -15.790 3.605 24.420 1.00 83.56 95 VAL A N 1
ATOM 760 C CA . VAL A 1 95 ? -17.222 3.943 24.409 1.00 83.56 95 VAL A CA 1
ATOM 761 C C . VAL A 1 95 ? -18.048 2.819 25.034 1.00 83.56 95 VAL A C 1
ATOM 763 O O . VAL A 1 95 ? -18.880 3.083 25.905 1.00 83.56 95 VAL A O 1
ATOM 766 N N . ALA A 1 96 ? -17.791 1.565 24.656 1.00 80.75 96 ALA A N 1
ATOM 767 C CA . ALA A 1 96 ? -18.486 0.412 25.222 1.00 80.75 96 ALA A CA 1
ATOM 768 C C . ALA A 1 96 ? -18.277 0.304 26.746 1.00 80.75 96 ALA A C 1
ATOM 770 O O . ALA A 1 96 ? -19.238 0.130 27.500 1.00 80.75 96 ALA A O 1
ATOM 771 N N . GLU A 1 97 ? -17.043 0.470 27.228 1.00 82.50 97 GLU A N 1
ATOM 772 C CA . GLU A 1 97 ? -16.736 0.466 28.664 1.00 82.50 97 GLU A CA 1
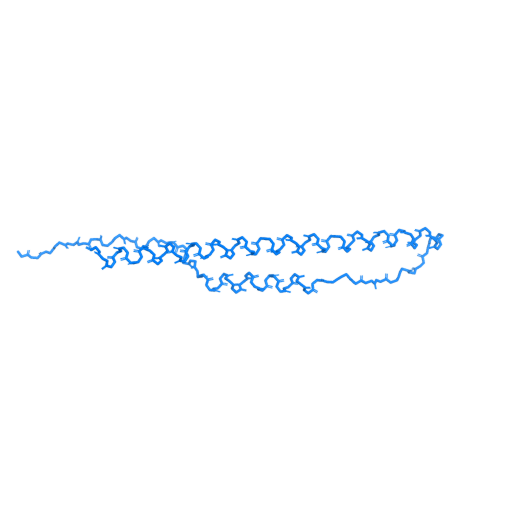ATOM 773 C C . GLU A 1 97 ? -17.408 1.627 29.417 1.00 82.50 97 GLU A C 1
ATOM 775 O O . GLU A 1 97 ? -17.900 1.429 30.530 1.00 82.50 97 GLU A O 1
ATOM 780 N N . GLY A 1 98 ? -17.472 2.821 28.817 1.00 76.25 98 GLY A N 1
ATOM 781 C CA . GLY A 1 98 ? -18.135 3.995 29.391 1.00 76.25 98 GLY A CA 1
ATOM 782 C C . GLY A 1 98 ? -19.647 3.815 29.549 1.00 76.25 98 GLY A C 1
ATOM 783 O O . GLY A 1 98 ? -20.198 4.154 30.595 1.00 76.25 98 GLY A O 1
ATOM 784 N N . ILE A 1 99 ? -20.308 3.211 28.556 1.00 70.44 99 ILE A N 1
ATOM 785 C CA . ILE A 1 99 ? -21.742 2.883 28.621 1.00 70.44 99 ILE A CA 1
ATOM 786 C C . ILE A 1 99 ? -22.018 1.841 29.711 1.00 70.44 99 ILE A C 1
ATOM 788 O O . ILE A 1 99 ? -23.007 1.951 30.422 1.00 70.44 99 ILE A O 1
ATOM 792 N N . THR A 1 100 ? -21.144 0.844 29.871 1.00 61.47 100 THR A N 1
ATOM 793 C CA . THR A 1 100 ? -21.360 -0.256 30.832 1.00 61.47 100 THR A CA 1
ATOM 794 C C . THR A 1 100 ? -21.156 0.176 32.293 1.00 61.47 100 THR A C 1
ATOM 796 O O . THR A 1 100 ? -21.633 -0.491 33.208 1.00 61.47 100 THR A O 1
ATOM 799 N N . ARG A 1 101 ? -20.428 1.277 32.530 1.00 54.50 101 ARG A N 1
ATOM 800 C CA . ARG A 1 101 ? -20.165 1.844 33.868 1.00 54.50 101 ARG A CA 1
ATOM 801 C C . ARG A 1 101 ? -21.122 2.978 34.271 1.00 54.50 101 ARG A C 1
ATOM 803 O O . ARG A 1 101 ? -21.007 3.454 35.399 1.00 54.50 101 ARG A O 1
ATOM 810 N N . SER A 1 102 ? -22.002 3.415 33.367 1.00 51.31 102 SER A N 1
ATOM 811 C CA . SER A 1 102 ? -22.991 4.489 33.577 1.00 51.31 102 SER A CA 1
ATOM 812 C C . SER A 1 102 ? -24.365 3.921 33.930 1.00 51.31 102 SER A C 1
ATOM 814 O O . SER A 1 102 ? -25.076 4.567 34.729 1.00 51.31 102 SER A O 1
#

Foldseek 3Di:
DDDPPPPPPPPPPPPPPPLVVLLVVLVVLLVVLVPDDDDDDDDDDDDPPVVVVVVSVVVVVVVVVVSVVSSVVSVVVSVVSNVVSVVVVVVVVVVVVVVVVD

pLDDT: mean 75.81, std 17.89, range [33.34, 94.94]

Secondary structure (DSSP, 8-state):
-------PPP--------HHHHHHHHHHHHHHHHT--PPPPPP-SSS-HHHHHHHHHHHHHHHHHHHHHHHHHHHHHHHHHHHHHHHHHHHHHHHHHHHHT-

Radius of gyration: 26.4 Å; chains: 1; bounding box: 73×16×73 Å

Organism: NCBI:txid2597270

Sequence (102 aa):
MYNSGRRCPQVSNEIKLDPQLQKTNISNIRNSSQNLHTITTVYNEGWTELDAITLAKQNMVDLQRVVRQYKSLVDTNSSQMESLIEQFSQAEKQVAEGITRS